Protein AF-A0A0G2UHA3-F1 (afdb_monomer)

Structure (mmCIF, N/CA/C/O backbone):
data_AF-A0A0G2UHA3-F1
#
_entry.id   AF-A0A0G2UHA3-F1
#
loop_
_atom_site.group_PDB
_atom_site.id
_atom_site.type_symbol
_atom_site.label_atom_id
_atom_site.label_alt_id
_atom_site.label_comp_id
_atom_site.label_asym_id
_atom_site.label_entity_id
_atom_site.label_seq_id
_atom_site.pdbx_PDB_ins_code
_atom_site.Cartn_x
_atom_site.Cartn_y
_atom_site.Cartn_z
_atom_site.occupancy
_atom_site.B_iso_or_equiv
_atom_site.auth_seq_id
_atom_site.auth_comp_id
_atom_site.auth_asym_id
_atom_site.auth_atom_id
_atom_site.pdbx_PDB_model_num
ATOM 1 N N . MET A 1 1 ? 6.481 21.725 13.332 1.00 66.75 1 MET A N 1
ATOM 2 C CA . MET A 1 1 ? 6.125 20.468 12.629 1.00 66.75 1 MET A CA 1
ATOM 3 C C . MET A 1 1 ? 6.007 20.632 11.110 1.00 66.75 1 MET A C 1
ATOM 5 O O . MET A 1 1 ? 6.317 19.683 10.404 1.00 66.75 1 MET A O 1
ATOM 9 N N . GLN A 1 2 ? 5.673 21.823 10.589 1.00 80.56 2 GLN A N 1
ATOM 10 C CA . GLN A 1 2 ? 5.604 22.091 9.140 1.00 80.56 2 GLN A CA 1
ATOM 11 C C . GLN A 1 2 ? 6.877 21.745 8.352 1.00 80.56 2 GLN A C 1
ATOM 13 O O . GLN A 1 2 ? 6.779 21.169 7.278 1.00 80.56 2 GLN A O 1
ATOM 18 N N . ASN A 1 3 ? 8.067 22.052 8.884 1.00 88.75 3 ASN A N 1
ATOM 19 C CA . ASN A 1 3 ? 9.315 21.865 8.134 1.00 88.75 3 ASN A CA 1
ATOM 20 C C . ASN A 1 3 ? 9.612 20.384 7.828 1.00 88.75 3 ASN A C 1
ATOM 22 O O . ASN A 1 3 ? 10.065 20.051 6.739 1.00 88.75 3 ASN A O 1
ATOM 26 N N . VAL A 1 4 ? 9.282 19.487 8.767 1.00 89.19 4 VAL A N 1
ATOM 27 C CA . VAL A 1 4 ? 9.414 18.032 8.580 1.00 89.19 4 VAL A CA 1
ATOM 28 C C . VAL A 1 4 ? 8.384 17.528 7.569 1.00 89.19 4 VAL A C 1
ATOM 30 O O . VAL A 1 4 ? 8.727 16.743 6.695 1.00 89.19 4 VAL A O 1
ATOM 33 N N . SER A 1 5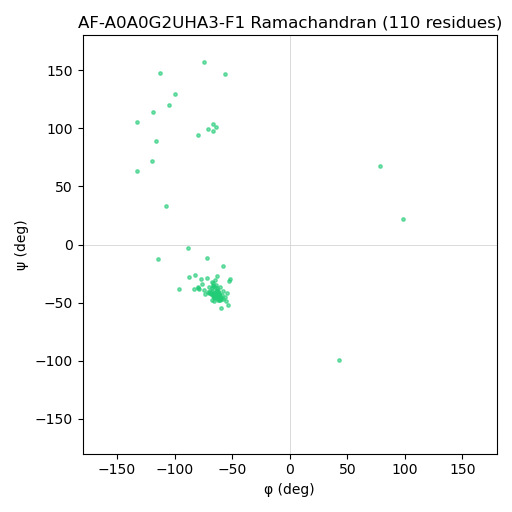 ? 7.143 18.024 7.631 1.00 89.88 5 SER A N 1
ATOM 34 C CA . SER A 1 5 ? 6.095 17.673 6.661 1.00 89.88 5 SER A CA 1
ATOM 35 C C . SER A 1 5 ? 6.469 18.093 5.235 1.00 89.88 5 SER A C 1
ATOM 37 O O . SER A 1 5 ? 6.418 17.281 4.313 1.00 89.88 5 SER A O 1
ATOM 39 N N . ASN A 1 6 ? 6.925 19.338 5.060 1.00 91.62 6 ASN A N 1
ATOM 40 C CA . ASN A 1 6 ? 7.320 19.870 3.757 1.00 91.62 6 ASN A CA 1
ATOM 41 C C . ASN A 1 6 ? 8.502 19.089 3.168 1.00 91.62 6 ASN A C 1
ATOM 43 O O . ASN A 1 6 ? 8.493 18.782 1.978 1.00 91.62 6 ASN A O 1
ATOM 47 N N . LEU A 1 7 ? 9.481 18.715 4.001 1.00 93.81 7 LEU A N 1
ATOM 48 C CA . LEU A 1 7 ? 10.608 17.888 3.573 1.00 93.81 7 LEU A CA 1
ATOM 49 C C . LEU A 1 7 ? 10.163 16.473 3.173 1.00 93.81 7 LEU A C 1
ATOM 51 O O . LEU A 1 7 ? 10.600 15.975 2.136 1.00 93.81 7 LEU A O 1
ATOM 55 N N . SER A 1 8 ? 9.272 15.838 3.941 1.00 92.31 8 SER A N 1
ATOM 56 C CA . SER A 1 8 ? 8.741 14.506 3.620 1.00 92.31 8 SER A CA 1
ATOM 57 C C . SER A 1 8 ? 7.951 14.498 2.312 1.00 92.31 8 SER A C 1
ATOM 59 O O . SER A 1 8 ? 8.150 13.612 1.483 1.00 92.31 8 SER A O 1
ATOM 61 N N . ILE A 1 9 ? 7.094 15.499 2.093 1.00 94.25 9 ILE A N 1
ATOM 62 C CA . ILE A 1 9 ? 6.315 15.633 0.854 1.00 94.25 9 ILE A CA 1
ATOM 63 C C . ILE A 1 9 ? 7.247 15.862 -0.340 1.00 94.25 9 ILE A C 1
ATOM 65 O O . ILE A 1 9 ? 7.113 15.178 -1.352 1.00 94.25 9 ILE A O 1
ATOM 69 N N . LEU A 1 10 ? 8.224 16.766 -0.213 1.00 94.75 10 LEU A N 1
ATOM 70 C CA . LEU A 1 10 ? 9.194 17.045 -1.274 1.00 94.75 10 LEU A CA 1
ATOM 71 C C . LEU A 1 10 ? 10.042 15.809 -1.611 1.00 94.75 10 LEU A C 1
ATOM 73 O O . LEU A 1 10 ? 10.249 15.503 -2.782 1.00 94.75 10 LEU A O 1
ATOM 77 N N . THR A 1 11 ? 10.470 15.055 -0.598 1.00 93.06 11 THR A N 1
ATOM 78 C CA . THR A 1 11 ? 11.250 13.822 -0.788 1.00 93.06 11 THR A CA 1
ATOM 79 C C . THR A 1 11 ? 10.427 12.738 -1.486 1.00 93.06 11 THR A C 1
ATOM 81 O O . THR A 1 11 ? 10.905 12.125 -2.439 1.00 93.06 11 THR A O 1
ATOM 84 N N . MET A 1 12 ? 9.176 12.525 -1.060 1.00 94.12 12 MET A N 1
ATOM 85 C CA . MET A 1 12 ? 8.270 11.576 -1.717 1.00 94.12 12 MET A CA 1
ATOM 86 C C . MET A 1 12 ? 7.991 11.975 -3.169 1.00 94.12 12 MET A C 1
ATOM 88 O O . MET A 1 12 ? 8.028 11.118 -4.049 1.00 94.12 12 MET A O 1
ATOM 92 N N . LEU A 1 13 ? 7.780 13.268 -3.437 1.00 93.19 13 LEU A N 1
ATOM 93 C CA . LEU A 1 13 ? 7.561 13.781 -4.789 1.00 93.19 13 LEU A CA 1
ATOM 94 C C . LEU A 1 13 ? 8.759 13.497 -5.703 1.00 93.19 13 LEU A C 1
ATOM 96 O O . LEU A 1 13 ? 8.575 12.982 -6.802 1.00 93.19 13 LEU A O 1
ATOM 100 N N . ILE A 1 14 ? 9.980 13.791 -5.245 1.00 93.50 14 ILE A N 1
ATOM 101 C CA . ILE A 1 14 ? 11.203 13.543 -6.021 1.00 93.50 14 ILE A CA 1
ATOM 102 C C . ILE A 1 14 ? 11.377 12.045 -6.295 1.00 93.50 14 ILE A C 1
ATOM 104 O O . ILE A 1 14 ? 11.667 11.662 -7.427 1.00 93.50 14 ILE A O 1
ATOM 108 N N . MET A 1 15 ? 11.168 11.196 -5.285 1.00 92.75 15 MET A N 1
ATOM 109 C CA . MET A 1 15 ? 11.306 9.743 -5.416 1.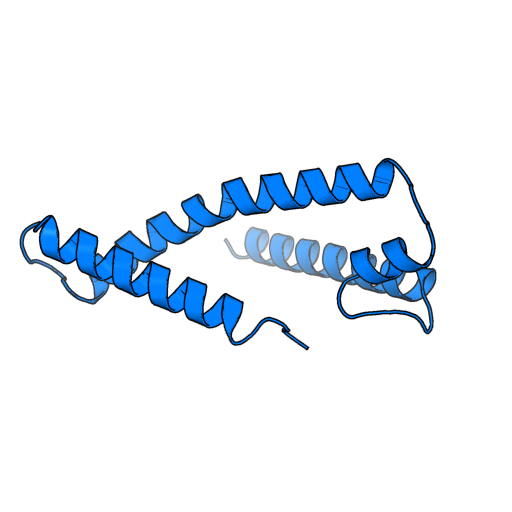00 92.75 15 MET A CA 1
ATOM 110 C C . MET A 1 15 ? 10.323 9.163 -6.443 1.00 92.75 15 MET A C 1
ATOM 112 O O . MET A 1 15 ? 10.736 8.409 -7.329 1.00 92.75 15 MET A O 1
ATOM 116 N N . TYR A 1 16 ? 9.049 9.564 -6.389 1.00 90.38 16 TYR A N 1
ATOM 117 C CA . TYR A 1 16 ? 8.053 9.120 -7.364 1.00 90.38 16 TYR A CA 1
ATOM 118 C C . TYR A 1 16 ? 8.299 9.700 -8.763 1.00 90.38 16 TYR A C 1
ATOM 120 O O . TYR A 1 16 ? 8.189 8.965 -9.743 1.00 90.38 16 TYR A O 1
ATOM 128 N N . MET A 1 17 ? 8.691 10.976 -8.875 1.00 90.00 17 MET A N 1
ATOM 129 C CA . MET A 1 17 ? 8.982 11.622 -10.161 1.00 90.00 17 MET A CA 1
ATOM 130 C C . MET A 1 17 ? 10.152 10.947 -10.880 1.00 90.00 17 MET A C 1
ATOM 132 O O . MET A 1 17 ? 10.040 10.629 -12.061 1.00 90.00 17 MET A O 1
ATOM 136 N N . LEU A 1 18 ? 11.258 10.695 -10.173 1.00 89.00 18 LEU A N 1
ATOM 137 C CA . LEU A 1 18 ? 12.414 10.007 -10.747 1.00 89.00 18 LEU A CA 1
ATOM 138 C C . LEU A 1 18 ? 12.059 8.573 -11.148 1.00 89.00 18 LEU A C 1
ATOM 140 O O . LEU A 1 18 ? 12.410 8.153 -12.247 1.00 89.00 18 LEU A O 1
ATOM 144 N N . SER A 1 19 ? 11.319 7.844 -10.306 1.00 84.44 19 SER A N 1
ATOM 145 C CA . SER A 1 19 ? 10.890 6.472 -10.613 1.00 84.44 19 SER A CA 1
ATOM 146 C C . SER A 1 19 ? 10.007 6.410 -11.863 1.00 84.44 19 SER A C 1
ATOM 148 O O . SER A 1 19 ? 10.219 5.554 -12.718 1.00 84.44 19 SER A O 1
ATOM 150 N N . ALA A 1 20 ? 9.060 7.340 -12.010 1.00 81.50 20 ALA A N 1
ATOM 151 C CA . ALA A 1 20 ? 8.202 7.429 -13.189 1.00 81.50 20 ALA A CA 1
ATOM 152 C C . ALA A 1 20 ? 8.982 7.848 -14.446 1.00 81.50 20 ALA A C 1
ATOM 154 O O . ALA A 1 20 ? 8.785 7.267 -15.510 1.00 81.50 20 ALA A O 1
ATOM 155 N N . LEU A 1 21 ? 9.899 8.814 -14.323 1.00 84.31 21 LEU A N 1
ATOM 156 C CA . LEU A 1 21 ? 10.713 9.302 -15.436 1.00 84.31 21 LEU A CA 1
ATOM 157 C C . LEU A 1 21 ? 11.666 8.220 -15.956 1.00 84.31 21 LEU A C 1
ATOM 159 O O . LEU A 1 21 ? 11.693 7.961 -17.156 1.00 84.31 21 LEU A O 1
ATOM 163 N N . PHE A 1 22 ? 12.397 7.540 -15.068 1.00 78.50 22 PHE A N 1
ATOM 164 C CA . PHE A 1 22 ? 13.245 6.412 -15.457 1.00 78.50 22 PHE A CA 1
ATOM 165 C C . PHE A 1 22 ? 12.425 5.211 -15.935 1.00 78.50 22 PHE A C 1
ATOM 167 O O . PHE A 1 22 ? 12.826 4.565 -16.901 1.00 78.50 22 PHE A O 1
ATOM 174 N N . GLY A 1 23 ? 11.267 4.932 -15.327 1.00 74.38 23 GLY A N 1
ATOM 175 C CA . GLY A 1 23 ? 10.357 3.885 -15.795 1.00 74.38 23 GLY A CA 1
ATOM 176 C C . GLY A 1 23 ? 9.881 4.139 -17.227 1.00 74.38 23 GLY A C 1
ATOM 177 O O . GLY A 1 23 ? 9.977 3.254 -18.072 1.00 74.38 23 GLY A O 1
ATOM 178 N N . TYR A 1 24 ? 9.463 5.368 -17.535 1.00 74.44 24 TYR A N 1
ATOM 179 C CA . TYR A 1 24 ? 9.030 5.751 -18.878 1.00 74.44 24 TYR A CA 1
ATOM 180 C C . TYR A 1 24 ? 10.183 5.749 -19.890 1.00 74.44 24 TYR A C 1
ATOM 182 O O . TYR A 1 24 ? 10.062 5.144 -20.949 1.00 74.44 24 TYR A O 1
ATOM 190 N N . LEU A 1 25 ? 11.332 6.351 -19.562 1.00 75.56 25 LEU A N 1
ATOM 191 C CA . LEU A 1 25 ? 12.492 6.388 -20.464 1.00 75.56 25 LEU A CA 1
ATOM 192 C C . LEU A 1 25 ? 13.072 4.995 -20.765 1.00 75.56 25 LEU A C 1
ATOM 194 O O . LEU A 1 25 ? 13.661 4.802 -21.824 1.00 75.56 25 LEU A O 1
ATOM 198 N N . THR A 1 26 ? 12.909 4.028 -19.856 1.00 67.69 26 THR A N 1
ATOM 199 C CA . THR A 1 26 ? 13.388 2.649 -20.058 1.00 67.69 26 THR A CA 1
ATOM 200 C C . THR A 1 26 ? 12.486 1.856 -21.007 1.00 67.69 26 THR A C 1
ATOM 202 O O . THR A 1 26 ? 12.980 1.021 -21.761 1.00 67.69 26 THR A O 1
ATOM 205 N N . PHE A 1 27 ? 11.173 2.111 -20.994 1.00 61.69 27 PHE A N 1
ATOM 206 C CA . PHE A 1 27 ? 10.187 1.285 -21.702 1.00 61.69 27 PHE A CA 1
ATOM 207 C C . PHE A 1 27 ? 9.460 1.973 -22.856 1.00 61.69 27 PHE A C 1
ATOM 209 O O . PHE A 1 27 ? 8.830 1.270 -23.647 1.00 61.69 27 PHE A O 1
ATOM 216 N N . TYR A 1 28 ? 9.575 3.300 -22.979 1.00 65.44 28 TYR A N 1
ATOM 217 C CA . TYR A 1 28 ? 8.913 4.144 -23.979 1.00 65.44 28 TYR A CA 1
ATOM 218 C C . TYR A 1 28 ? 7.433 3.759 -24.185 1.00 65.44 28 TYR A C 1
ATOM 220 O O . TYR A 1 28 ? 6.593 4.120 -23.366 1.00 65.44 28 TYR A O 1
ATOM 228 N N . ASP A 1 29 ? 7.121 3.000 -25.242 1.00 56.38 29 ASP A N 1
ATOM 229 C CA . ASP A 1 29 ? 5.764 2.595 -25.649 1.00 56.38 29 ASP A CA 1
ATOM 230 C C . ASP A 1 29 ? 5.255 1.280 -25.012 1.00 56.38 29 ASP A C 1
ATOM 232 O O . ASP A 1 29 ? 4.116 0.882 -25.243 1.00 56.38 29 ASP A O 1
ATOM 236 N N . ASN A 1 30 ? 6.061 0.576 -24.206 1.00 55.12 30 ASN A N 1
ATOM 237 C CA . ASN A 1 30 ? 5.681 -0.694 -23.556 1.00 55.12 30 ASN A CA 1
ATOM 238 C C . ASN A 1 30 ? 5.444 -0.556 -22.039 1.00 55.12 30 ASN A C 1
ATOM 240 O O . ASN A 1 30 ? 5.744 -1.470 -21.271 1.00 55.12 30 ASN A O 1
ATOM 244 N N . VAL A 1 31 ? 4.932 0.578 -21.564 1.00 54.44 31 VAL A N 1
ATOM 245 C CA . VAL A 1 31 ? 4.635 0.758 -20.132 1.00 54.44 31 VAL A CA 1
ATOM 246 C C . VAL A 1 31 ? 3.304 0.068 -19.797 1.00 54.44 31 VAL A C 1
ATOM 248 O O . VAL A 1 31 ? 2.231 0.636 -19.984 1.00 54.44 31 VAL A O 1
ATOM 251 N N . GLU A 1 32 ? 3.356 -1.185 -19.332 1.00 53.38 32 GLU A N 1
ATOM 252 C CA . GLU A 1 32 ? 2.209 -1.854 -18.703 1.00 53.38 32 GLU A CA 1
ATOM 253 C C . GLU A 1 32 ? 2.015 -1.285 -17.278 1.00 53.38 32 GLU A C 1
ATOM 255 O O . GLU A 1 32 ? 2.948 -0.750 -16.676 1.00 53.38 32 GLU A O 1
ATOM 260 N N . ALA A 1 33 ? 0.798 -1.386 -16.725 1.00 54.16 33 ALA A N 1
ATOM 261 C CA . ALA A 1 33 ? 0.431 -0.805 -15.421 1.00 54.16 33 ALA A CA 1
ATOM 262 C C . ALA A 1 33 ? 1.295 -1.306 -14.241 1.00 54.16 33 ALA A C 1
ATOM 264 O O . ALA A 1 33 ? 1.374 -0.658 -13.199 1.00 54.16 33 ALA A O 1
ATOM 265 N N . GLU A 1 34 ? 1.989 -2.431 -14.422 1.00 53.38 34 GLU A N 1
ATOM 266 C CA . GLU A 1 34 ? 2.994 -2.944 -13.501 1.00 53.38 34 GLU A CA 1
ATOM 267 C C . GLU A 1 34 ? 4.356 -3.026 -14.205 1.00 53.38 34 GLU A C 1
ATOM 269 O O . GLU A 1 34 ? 4.565 -3.865 -15.084 1.00 53.38 34 GLU A O 1
ATOM 274 N N . LEU A 1 35 ? 5.327 -2.213 -13.766 1.00 54.34 35 LEU A N 1
ATOM 275 C CA . LEU A 1 35 ? 6.697 -2.209 -14.312 1.00 54.34 35 LEU A CA 1
ATOM 276 C C . LEU A 1 35 ? 7.332 -3.614 -14.322 1.00 54.34 35 LEU A C 1
ATOM 278 O O . LEU A 1 35 ? 8.110 -3.953 -15.213 1.00 54.34 35 LEU A O 1
ATOM 282 N N . LEU A 1 36 ? 6.974 -4.465 -13.356 1.00 53.66 36 LEU A N 1
ATOM 283 C CA . LEU A 1 36 ? 7.490 -5.829 -13.230 1.00 53.66 36 LEU A CA 1
ATOM 284 C C . LEU A 1 36 ? 6.950 -6.783 -14.311 1.00 53.66 36 LEU A C 1
ATOM 286 O O . LEU A 1 36 ? 7.640 -7.734 -14.693 1.00 53.66 36 LEU A O 1
ATOM 290 N N . HIS A 1 37 ? 5.742 -6.531 -14.819 1.00 48.81 37 HIS A N 1
ATOM 291 C CA . HIS A 1 37 ? 5.134 -7.298 -15.905 1.00 48.81 37 HIS A CA 1
ATOM 292 C C . HIS A 1 37 ? 5.779 -6.947 -17.255 1.00 48.81 37 HIS A C 1
ATOM 294 O O . HIS A 1 37 ? 6.152 -7.865 -17.995 1.00 48.81 37 HIS A O 1
ATOM 300 N N . THR A 1 38 ? 6.089 -5.664 -17.492 1.00 53.47 38 THR A N 1
ATOM 301 C CA . THR A 1 38 ? 6.892 -5.242 -18.651 1.00 53.47 38 THR A CA 1
ATOM 302 C C . THR A 1 38 ? 8.293 -5.868 -18.635 1.00 53.47 38 THR A C 1
ATOM 304 O O . THR A 1 38 ? 8.719 -6.440 -19.641 1.00 53.47 38 THR A O 1
ATOM 307 N N . PHE A 1 39 ? 9.003 -5.854 -17.496 1.00 51.34 39 PHE A N 1
ATOM 308 C CA . PHE A 1 39 ? 10.327 -6.494 -17.392 1.00 51.34 39 PHE A CA 1
ATOM 309 C C . PHE A 1 39 ? 10.273 -8.018 -17.614 1.00 51.34 39 PHE A C 1
ATOM 311 O O . PHE A 1 39 ? 11.161 -8.573 -18.260 1.00 51.34 39 PHE A O 1
ATOM 318 N N . THR A 1 40 ? 9.220 -8.700 -17.142 1.00 51.88 40 THR A N 1
ATOM 319 C CA . THR A 1 40 ? 9.052 -10.162 -17.306 1.00 51.88 40 THR A CA 1
ATOM 320 C C . THR A 1 40 ? 8.887 -10.569 -18.778 1.00 51.88 40 THR A C 1
ATOM 322 O O . THR A 1 40 ? 9.291 -11.666 -19.170 1.00 51.88 40 THR A O 1
ATOM 325 N N . LYS A 1 41 ? 8.299 -9.699 -19.609 1.00 52.47 41 LYS A N 1
ATOM 326 C CA . LYS A 1 41 ? 8.055 -9.957 -21.037 1.00 52.47 41 LYS A CA 1
ATOM 327 C C . LYS A 1 41 ? 9.322 -9.808 -21.888 1.00 52.47 41 LYS A C 1
ATOM 329 O O . LYS A 1 41 ? 9.450 -10.492 -22.901 1.00 52.47 41 LYS A O 1
ATOM 334 N N . VAL A 1 42 ? 10.245 -8.941 -21.465 1.00 53.25 42 VAL A N 1
ATOM 335 C CA . VAL A 1 42 ? 11.473 -8.598 -22.204 1.00 53.25 42 VAL A CA 1
ATOM 336 C C . VAL A 1 42 ? 12.682 -9.421 -21.735 1.00 53.25 42 VAL A C 1
ATOM 338 O O . VAL A 1 42 ? 13.459 -9.874 -22.572 1.00 53.25 42 VAL A O 1
ATOM 341 N N . TYR A 1 43 ? 12.815 -9.701 -20.433 1.00 52.50 43 TYR A N 1
ATOM 342 C CA . TYR A 1 43 ? 13.930 -10.467 -19.865 1.00 52.50 43 TYR A CA 1
ATOM 343 C C . TYR A 1 43 ? 13.433 -11.781 -19.247 1.00 52.50 43 TYR A C 1
ATOM 345 O O . TYR A 1 43 ? 13.089 -11.875 -18.066 1.00 52.50 43 TYR A O 1
ATOM 353 N N . LYS A 1 44 ? 13.382 -12.836 -20.071 1.00 49.84 44 LYS A N 1
ATOM 354 C CA . LYS A 1 44 ? 13.167 -14.207 -19.591 1.00 49.84 44 LYS A CA 1
ATOM 355 C C . LYS A 1 44 ? 14.382 -14.630 -18.754 1.00 49.84 44 LYS A C 1
ATOM 357 O O . LYS A 1 44 ? 15.395 -15.016 -19.320 1.00 49.84 44 LYS A O 1
ATOM 362 N N . PHE A 1 45 ? 14.213 -14.621 -17.430 1.00 50.66 45 PHE A N 1
ATOM 363 C CA . PHE A 1 45 ? 15.136 -15.137 -16.404 1.00 50.66 45 PHE A CA 1
ATOM 364 C C . PHE A 1 45 ? 16.349 -14.269 -16.039 1.00 50.66 45 PHE A C 1
ATOM 366 O O . PHE A 1 45 ? 17.487 -14.706 -16.172 1.00 50.66 45 PHE A O 1
ATOM 373 N N . ASP A 1 46 ? 16.100 -13.112 -15.419 1.00 60.88 46 ASP A N 1
ATOM 374 C CA . ASP A 1 46 ? 17.113 -12.455 -14.585 1.00 60.88 46 ASP A CA 1
ATOM 375 C C . ASP A 1 46 ? 16.878 -12.722 -13.093 1.00 60.88 46 ASP A C 1
ATOM 377 O O . ASP A 1 46 ? 15.790 -12.493 -12.552 1.00 60.88 46 ASP A O 1
ATOM 381 N N . THR A 1 47 ? 17.931 -13.162 -12.400 1.00 67.75 47 THR A N 1
ATOM 382 C CA . THR A 1 47 ? 17.991 -13.310 -10.931 1.00 67.75 47 THR A CA 1
ATOM 383 C C . THR A 1 47 ? 17.571 -12.030 -10.203 1.00 67.75 47 THR A C 1
ATOM 385 O O . THR A 1 47 ? 16.972 -12.094 -9.129 1.00 67.75 47 THR A O 1
ATOM 388 N N . MET A 1 48 ? 17.804 -10.871 -10.823 1.00 65.50 48 MET A N 1
ATOM 389 C CA . MET A 1 48 ? 17.394 -9.558 -10.330 1.00 65.50 48 MET A CA 1
ATOM 390 C C . MET A 1 48 ? 15.865 -9.414 -10.230 1.00 65.50 48 MET A C 1
ATOM 392 O O . MET A 1 48 ? 15.364 -8.916 -9.223 1.00 65.50 48 MET A O 1
ATOM 396 N N . LEU A 1 49 ? 15.102 -9.923 -11.206 1.00 71.81 49 LEU A N 1
ATOM 397 C CA . LEU A 1 49 ? 13.633 -9.865 -11.190 1.00 71.81 49 LEU A CA 1
ATOM 398 C C . LEU A 1 49 ? 13.037 -10.782 -10.115 1.00 71.81 49 LEU A C 1
ATOM 400 O O . LEU A 1 49 ? 12.059 -10.427 -9.453 1.00 71.81 49 LEU A O 1
ATOM 404 N N . LEU A 1 50 ? 13.654 -11.946 -9.903 1.00 72.44 50 LEU A N 1
ATOM 405 C CA . LEU A 1 50 ? 13.259 -12.875 -8.844 1.00 72.44 50 LEU A CA 1
ATOM 406 C C . LEU A 1 50 ? 13.504 -12.264 -7.456 1.00 72.44 50 LEU A C 1
ATOM 408 O O . LEU A 1 50 ? 12.635 -12.352 -6.589 1.00 72.44 50 LEU A O 1
ATOM 412 N N . LEU A 1 51 ? 14.637 -11.583 -7.269 1.00 80.44 51 LEU A N 1
ATOM 413 C CA . LEU A 1 51 ? 14.970 -10.905 -6.016 1.00 80.44 51 LEU A CA 1
ATOM 414 C C . LEU A 1 51 ? 13.984 -9.773 -5.699 1.00 80.44 51 LEU A C 1
ATOM 416 O O . LEU A 1 51 ? 13.526 -9.672 -4.563 1.00 80.44 51 LEU A O 1
ATOM 420 N N . VAL A 1 52 ? 13.584 -8.980 -6.700 1.00 79.62 52 VAL A N 1
ATOM 421 C CA . VAL A 1 52 ? 12.554 -7.941 -6.525 1.00 79.62 52 VAL A CA 1
ATOM 422 C C . VAL A 1 52 ? 11.210 -8.555 -6.139 1.00 79.62 52 VAL A C 1
ATOM 424 O O . VAL A 1 52 ? 10.585 -8.083 -5.194 1.00 79.62 52 VAL A O 1
ATOM 427 N N . ARG A 1 53 ? 10.773 -9.639 -6.795 1.00 79.50 53 ARG A N 1
ATOM 428 C CA . ARG A 1 53 ? 9.532 -10.335 -6.405 1.00 79.50 53 ARG A CA 1
ATOM 429 C C . ARG A 1 53 ? 9.590 -10.832 -4.970 1.00 79.50 53 ARG A C 1
ATOM 431 O O . ARG A 1 53 ? 8.627 -10.656 -4.232 1.00 79.50 53 ARG A O 1
ATOM 438 N N . LEU A 1 54 ? 10.713 -11.419 -4.567 1.00 79.75 54 L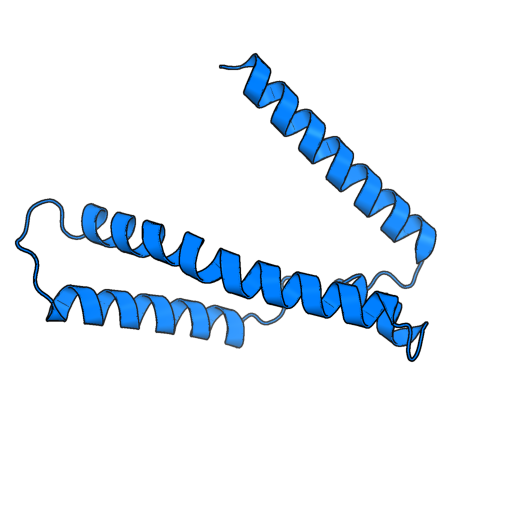EU A N 1
ATOM 439 C CA . LEU A 1 54 ? 10.898 -11.888 -3.201 1.00 79.75 54 LEU A CA 1
ATOM 440 C C . LEU A 1 54 ? 10.845 -10.720 -2.207 1.00 79.75 54 LEU A C 1
ATOM 442 O O . LEU A 1 54 ? 10.163 -10.829 -1.194 1.00 79.75 54 LEU A O 1
ATOM 446 N N . ALA A 1 55 ? 11.475 -9.587 -2.525 1.00 81.81 55 ALA A N 1
ATOM 447 C CA . ALA A 1 55 ? 11.415 -8.374 -1.711 1.00 81.81 55 ALA A CA 1
ATOM 448 C C . ALA A 1 55 ? 9.994 -7.785 -1.615 1.00 81.81 55 ALA A C 1
ATOM 450 O O . ALA A 1 55 ? 9.572 -7.361 -0.543 1.00 81.81 55 ALA A O 1
ATOM 451 N N . VAL A 1 56 ? 9.227 -7.787 -2.709 1.00 82.81 56 VAL A N 1
ATOM 452 C CA . VAL A 1 56 ? 7.826 -7.340 -2.702 1.00 82.81 56 VAL A CA 1
ATOM 453 C C . VAL A 1 56 ? 6.970 -8.285 -1.860 1.00 82.81 56 VAL A C 1
ATOM 455 O O . VAL A 1 56 ? 6.200 -7.824 -1.023 1.00 82.81 56 VAL A O 1
ATOM 458 N N . LEU A 1 57 ? 7.135 -9.602 -2.011 1.00 81.06 57 LEU A N 1
ATOM 459 C CA . LEU A 1 57 ? 6.400 -10.592 -1.220 1.00 81.06 57 LEU A CA 1
ATOM 460 C C . LEU A 1 57 ? 6.698 -10.465 0.278 1.00 81.06 57 LEU A C 1
ATOM 462 O O . LEU A 1 57 ? 5.769 -10.508 1.088 1.00 81.06 57 LEU A O 1
ATOM 466 N N . THR A 1 58 ? 7.962 -10.270 0.668 1.00 82.88 58 THR A N 1
ATOM 467 C CA . THR A 1 58 ? 8.325 -10.065 2.079 1.00 82.88 58 THR A CA 1
ATOM 468 C C . THR A 1 58 ? 7.780 -8.741 2.608 1.00 82.88 58 THR A C 1
ATOM 470 O O . THR A 1 58 ? 7.193 -8.723 3.691 1.00 82.88 58 THR A O 1
ATOM 473 N N . ALA A 1 59 ? 7.884 -7.654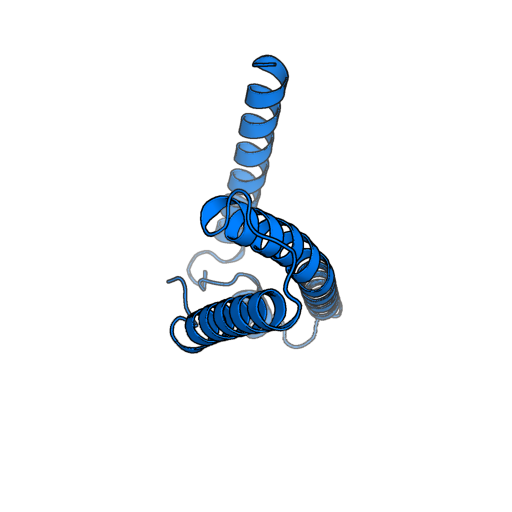 1.836 1.00 83.38 59 ALA A N 1
ATOM 474 C CA . ALA A 1 59 ? 7.332 -6.352 2.204 1.00 83.38 59 ALA A CA 1
ATOM 475 C C . ALA A 1 59 ? 5.809 -6.406 2.397 1.00 83.38 59 ALA A C 1
ATOM 477 O O . ALA A 1 59 ? 5.301 -5.929 3.411 1.00 83.38 59 ALA A O 1
ATOM 478 N N . VAL A 1 60 ? 5.072 -7.031 1.477 1.00 84.50 60 VAL A N 1
ATOM 479 C CA . VAL A 1 60 ? 3.613 -7.197 1.584 1.00 84.50 60 VAL A CA 1
ATOM 480 C C . VAL A 1 60 ? 3.254 -8.074 2.788 1.00 84.50 60 VAL A C 1
ATOM 482 O O . VAL A 1 60 ? 2.401 -7.693 3.587 1.00 84.50 60 VAL A O 1
ATOM 485 N N . THR A 1 61 ? 3.954 -9.193 2.996 1.00 77.94 61 THR A N 1
ATOM 486 C CA . THR A 1 61 ? 3.705 -10.094 4.141 1.00 77.94 61 THR A CA 1
ATOM 487 C C . THR A 1 61 ? 3.909 -9.393 5.486 1.00 77.94 61 THR A C 1
ATOM 489 O O . THR A 1 61 ? 3.167 -9.649 6.430 1.00 77.94 61 THR A O 1
ATOM 492 N N . LEU A 1 62 ? 4.891 -8.492 5.582 1.00 81.88 62 LEU A N 1
ATOM 493 C CA . LEU A 1 62 ? 5.169 -7.727 6.800 1.00 81.88 62 LEU A CA 1
ATOM 494 C C . LEU A 1 62 ? 4.202 -6.549 6.987 1.00 81.88 62 LEU A C 1
ATOM 496 O O . LEU A 1 62 ? 3.780 -6.278 8.108 1.00 81.88 62 LEU A O 1
ATOM 500 N N . THR A 1 63 ? 3.825 -5.849 5.915 1.00 84.88 63 THR A N 1
ATOM 501 C CA . THR A 1 63 ? 2.999 -4.631 6.008 1.00 84.88 63 THR A CA 1
ATOM 502 C C . THR A 1 63 ? 1.513 -4.915 6.197 1.00 84.88 63 THR A C 1
ATOM 504 O O . THR A 1 63 ? 0.863 -4.213 6.970 1.00 84.88 63 THR A O 1
ATOM 507 N N . VAL A 1 64 ? 0.971 -5.965 5.575 1.00 80.06 64 VAL A N 1
ATOM 508 C CA . VAL A 1 64 ? -0.446 -6.344 5.705 1.00 80.06 64 VAL A CA 1
ATOM 509 C C . VAL A 1 64 ? -0.891 -6.509 7.171 1.00 80.06 64 VAL A C 1
ATOM 511 O O . VAL A 1 64 ? -1.856 -5.848 7.562 1.00 80.06 64 VAL A O 1
ATOM 514 N N . PRO A 1 65 ? -0.217 -7.298 8.035 1.00 75.44 65 PRO A N 1
ATOM 515 C CA . PRO A 1 65 ? -0.627 -7.433 9.433 1.00 75.44 65 PRO A CA 1
ATOM 516 C C . PRO A 1 65 ? -0.449 -6.134 10.230 1.00 75.44 65 PRO A C 1
ATOM 518 O O . PRO A 1 65 ? -1.293 -5.817 11.071 1.00 75.44 65 PRO A O 1
ATOM 521 N N . ILE A 1 66 ? 0.602 -5.357 9.940 1.00 82.25 66 ILE A N 1
ATOM 522 C CA . ILE A 1 66 ? 0.870 -4.071 10.602 1.00 82.25 66 ILE A CA 1
ATOM 523 C C . ILE A 1 66 ? -0.233 -3.057 10.304 1.00 82.25 66 ILE A C 1
ATOM 525 O O . ILE A 1 66 ? -0.571 -2.273 11.181 1.00 82.25 66 ILE A O 1
ATOM 529 N N . VAL A 1 67 ? -0.812 -3.073 9.102 1.00 81.12 67 VAL A N 1
ATOM 530 C CA . VAL A 1 67 ? -1.905 -2.171 8.709 1.00 81.12 67 VAL A CA 1
ATOM 531 C C . VAL A 1 67 ? -3.263 -2.695 9.188 1.00 81.12 67 VAL A C 1
ATOM 533 O O . VAL A 1 67 ? -4.096 -1.920 9.658 1.00 81.12 67 VAL A O 1
ATOM 536 N N . LEU A 1 68 ? -3.491 -4.011 9.150 1.00 75.94 68 LEU A N 1
ATOM 537 C CA . LEU A 1 68 ? -4.743 -4.618 9.617 1.00 75.94 68 LEU A CA 1
ATOM 538 C C . LEU A 1 68 ? -4.944 -4.481 11.135 1.00 75.94 68 LEU A C 1
ATOM 540 O O . LEU A 1 68 ? -6.078 -4.327 11.593 1.00 75.94 68 LEU A O 1
ATOM 544 N N . PHE A 1 69 ? -3.867 -4.504 11.923 1.00 76.31 69 PHE A N 1
ATOM 545 C CA . PHE A 1 69 ? -3.929 -4.366 13.381 1.00 76.31 69 PHE A CA 1
ATOM 546 C C . PHE A 1 69 ? -4.551 -3.034 13.867 1.00 76.31 69 PHE A C 1
ATOM 548 O O . PHE A 1 69 ? -5.531 -3.080 14.619 1.00 76.31 69 PHE A O 1
ATOM 555 N N . PRO A 1 70 ? -4.069 -1.846 13.447 1.00 76.19 70 PRO A N 1
ATOM 556 C CA . PRO A 1 70 ? -4.678 -0.574 13.808 1.00 76.19 70 PRO A CA 1
ATOM 557 C C . PRO A 1 70 ? -6.057 -0.402 13.173 1.00 76.19 70 PRO A C 1
ATOM 559 O O . PRO A 1 70 ? -6.921 0.176 13.819 1.00 76.19 70 PRO A O 1
ATOM 562 N N . ILE A 1 71 ? -6.322 -0.946 11.977 1.00 73.75 71 ILE A N 1
ATOM 563 C CA . ILE A 1 71 ? -7.670 -0.923 11.378 1.00 73.75 71 ILE A CA 1
ATOM 564 C C . ILE A 1 71 ? -8.672 -1.644 12.284 1.00 73.75 71 ILE A C 1
ATOM 566 O O . ILE A 1 71 ? -9.729 -1.090 12.587 1.00 73.75 71 ILE A O 1
ATOM 570 N N . ARG A 1 72 ? -8.319 -2.836 12.788 1.00 68.62 72 ARG A N 1
ATOM 571 C CA . ARG A 1 72 ? -9.136 -3.557 13.775 1.00 68.62 72 ARG A CA 1
ATOM 572 C C . ARG A 1 72 ? -9.400 -2.682 14.998 1.00 68.62 72 ARG A C 1
ATOM 574 O O . ARG A 1 72 ? -10.541 -2.561 15.426 1.00 68.62 72 ARG A O 1
ATOM 581 N N . SER A 1 73 ? -8.348 -2.074 15.545 1.00 67.12 73 SER A N 1
ATOM 582 C CA . SER A 1 73 ? -8.452 -1.239 16.744 1.00 67.12 73 SER A CA 1
ATOM 583 C C . SER A 1 73 ? -9.319 0.003 16.517 1.00 67.12 73 SER A C 1
ATOM 585 O O . SER A 1 73 ? -10.172 0.307 17.343 1.00 67.12 73 SER A O 1
ATOM 587 N N . SER 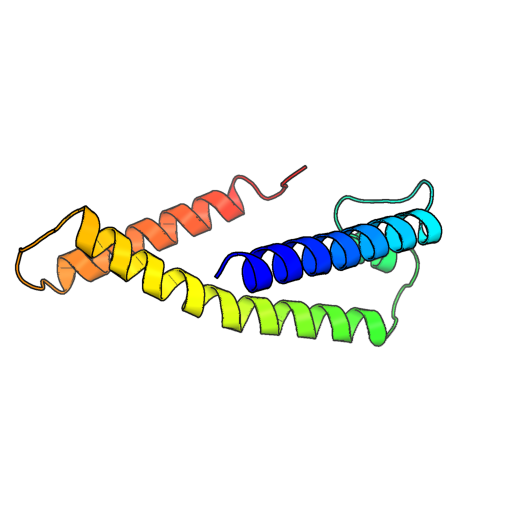A 1 74 ? -9.143 0.703 15.399 1.00 72.06 74 SER A N 1
ATOM 588 C C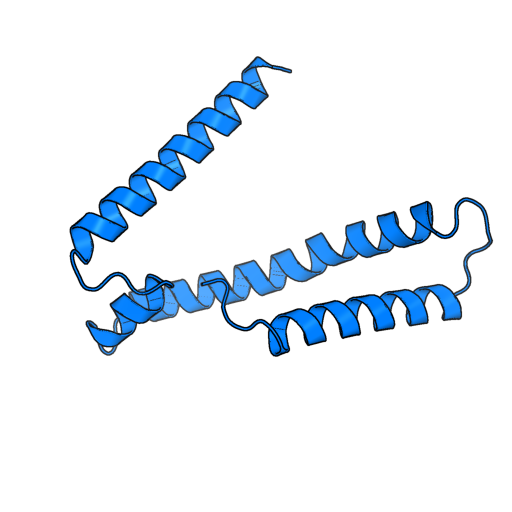A . SER A 1 74 ? -9.901 1.907 15.053 1.00 72.06 74 SER A CA 1
ATOM 589 C C . SER A 1 74 ? -11.375 1.598 14.822 1.00 72.06 74 SER A C 1
ATOM 591 O O . SER A 1 74 ? -12.227 2.317 15.332 1.00 72.06 74 SER A O 1
ATOM 593 N N . ILE A 1 75 ? -11.696 0.505 14.120 1.00 67.88 75 ILE A N 1
ATOM 594 C CA . ILE A 1 75 ? -13.087 0.112 13.853 1.00 67.88 75 ILE A CA 1
ATOM 595 C C . ILE A 1 75 ? -13.797 -0.306 15.143 1.00 67.88 75 ILE A C 1
ATOM 597 O O . ILE A 1 75 ? -14.931 0.121 15.364 1.00 67.88 75 ILE A O 1
ATOM 601 N N . THR A 1 76 ? -13.144 -1.072 16.027 1.00 65.06 76 THR A N 1
ATOM 602 C CA . THR A 1 76 ? -13.720 -1.399 17.341 1.00 65.06 76 THR A CA 1
ATOM 603 C C . THR A 1 76 ? -14.024 -0.128 18.134 1.00 65.06 76 THR A C 1
ATOM 605 O O . THR A 1 76 ? -15.123 0.004 18.667 1.00 65.06 76 THR A O 1
ATOM 608 N N . THR A 1 77 ? -13.087 0.820 18.188 1.00 63.97 77 THR A N 1
ATOM 609 C CA . THR A 1 77 ? -13.261 2.065 18.951 1.00 63.97 77 THR A CA 1
ATOM 610 C C . THR A 1 77 ? -14.360 2.959 18.366 1.00 63.97 77 THR A C 1
ATOM 612 O O . THR A 1 77 ? -15.094 3.592 19.119 1.00 63.97 77 THR A O 1
ATOM 615 N N . LEU A 1 78 ? -14.513 2.990 17.038 1.00 66.44 78 LEU A N 1
ATOM 616 C CA . LEU A 1 78 ? -15.473 3.856 16.344 1.00 66.44 78 LEU A CA 1
ATOM 617 C C . LEU A 1 78 ? -16.910 3.297 16.386 1.00 66.44 78 LEU A C 1
ATOM 619 O O . LEU A 1 78 ? -17.853 4.064 16.557 1.00 66.44 78 LEU A O 1
ATOM 623 N N . LEU A 1 79 ? -17.092 1.972 16.292 1.00 61.19 79 LEU A N 1
ATOM 624 C CA . LEU A 1 79 ? -18.412 1.316 16.373 1.00 61.19 79 LEU A CA 1
ATOM 625 C C . LEU A 1 79 ? -18.856 0.978 17.805 1.00 61.19 79 LEU A C 1
ATOM 627 O O . LEU A 1 79 ? -20.054 0.924 18.075 1.00 61.19 79 LEU A O 1
ATOM 631 N N . PHE A 1 80 ? -17.920 0.741 18.727 1.00 58.91 80 PHE A N 1
ATOM 632 C CA . PHE A 1 80 ? -18.201 0.365 20.115 1.00 58.91 80 PHE A CA 1
ATOM 633 C C . PHE A 1 80 ? -17.358 1.195 21.090 1.00 58.91 80 PHE A C 1
ATOM 635 O O . PHE A 1 80 ? -16.560 0.668 21.865 1.00 58.91 80 PHE A O 1
ATOM 642 N N . SER A 1 81 ? -17.578 2.510 21.096 1.00 48.38 81 SER A N 1
ATOM 643 C CA . SER A 1 81 ? -17.054 3.387 22.145 1.00 48.38 81 SER A CA 1
ATOM 644 C C . SER A 1 81 ? -17.729 3.054 23.486 1.00 48.38 81 SER A C 1
ATOM 646 O O . SER A 1 81 ? -18.845 3.495 23.753 1.00 48.38 81 SER A O 1
ATOM 648 N N . GLY A 1 82 ? -17.067 2.250 24.327 1.00 56.50 82 GLY A N 1
ATOM 649 C CA . GLY A 1 82 ? -17.439 2.063 25.737 1.00 56.50 82 GLY A CA 1
ATOM 650 C C . GLY A 1 82 ? -18.270 0.823 26.104 1.00 56.50 82 GLY A C 1
ATOM 651 O O . GLY A 1 82 ? -18.914 0.843 27.150 1.00 56.50 82 GLY A O 1
ATOM 652 N N . ARG A 1 83 ? -18.277 -0.261 25.309 1.00 52.41 83 ARG A N 1
ATOM 653 C CA . ARG A 1 83 ? -18.856 -1.557 25.743 1.00 52.41 83 ARG A CA 1
ATOM 654 C C . ARG A 1 83 ? -17.803 -2.646 25.916 1.00 52.41 83 ARG A C 1
ATOM 656 O O . ARG A 1 83 ? -16.812 -2.688 25.195 1.00 52.41 83 ARG A O 1
ATOM 663 N N . GLU A 1 84 ? -18.067 -3.526 26.879 1.00 54.75 84 GLU A N 1
ATOM 664 C CA . GLU A 1 84 ? -17.148 -4.559 27.349 1.00 54.75 84 GLU A CA 1
ATOM 665 C C . GLU A 1 84 ? -16.644 -5.500 26.246 1.00 54.75 84 GLU A C 1
ATOM 667 O O . GLU A 1 84 ? -17.336 -5.837 25.276 1.00 54.75 84 GLU A O 1
ATOM 672 N N . PHE A 1 85 ? -15.396 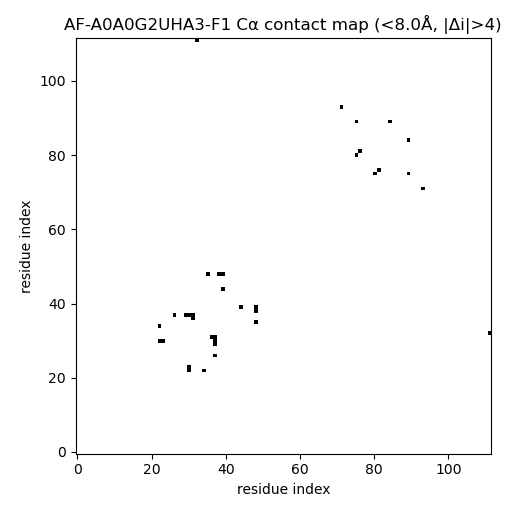-5.927 26.429 1.00 54.41 85 PHE A N 1
ATOM 673 C CA . PHE A 1 85 ? -14.628 -6.753 25.513 1.00 54.41 85 PHE A CA 1
ATOM 674 C C . PHE A 1 85 ? -15.282 -8.135 25.352 1.00 54.41 85 PHE A C 1
ATOM 676 O O . PHE A 1 85 ? -15.122 -9.015 26.190 1.00 54.41 85 PHE A O 1
ATOM 683 N N . SER A 1 86 ? -16.012 -8.353 24.257 1.00 60.81 86 SER A N 1
ATOM 684 C CA . SER A 1 86 ? -16.547 -9.677 23.912 1.00 60.81 86 SER A CA 1
ATOM 685 C C . SER A 1 86 ? -15.739 -10.301 22.777 1.00 60.81 86 SER A C 1
ATOM 687 O O . SER A 1 86 ? -15.643 -9.756 21.675 1.00 60.81 86 SER A O 1
ATOM 689 N N . TRP A 1 87 ? -15.154 -11.467 23.060 1.00 59.44 87 TRP A N 1
ATOM 690 C CA . TRP A 1 87 ? -14.309 -12.231 22.136 1.00 59.44 87 TRP A CA 1
ATOM 691 C C . TRP A 1 87 ? -15.042 -12.586 20.834 1.00 59.44 87 TRP A C 1
ATOM 693 O O . TRP A 1 87 ? -14.487 -12.456 19.747 1.00 59.44 87 TRP A O 1
ATOM 703 N N . THR A 1 88 ? -16.324 -12.946 20.934 1.00 67.56 88 THR A N 1
ATOM 704 C CA . THR A 1 88 ? -17.179 -13.293 19.790 1.00 67.56 88 THR A CA 1
ATOM 705 C C . THR A 1 88 ? -17.444 -12.107 18.866 1.00 67.56 88 THR A C 1
ATOM 707 O O . THR A 1 88 ? -17.357 -12.265 17.653 1.00 67.56 88 THR A O 1
ATOM 710 N N . ARG A 1 89 ? -17.697 -10.902 19.398 1.00 65.25 89 ARG A N 1
ATOM 711 C CA . ARG A 1 89 ? -17.912 -9.704 18.562 1.00 65.25 89 ARG A CA 1
ATOM 712 C C . ARG A 1 89 ? -16.621 -9.249 17.892 1.00 65.25 89 ARG A C 1
ATOM 714 O O . ARG A 1 89 ? -16.636 -8.933 16.707 1.00 65.25 89 ARG A O 1
ATOM 721 N N . HIS A 1 90 ? -15.505 -9.280 18.620 1.00 66.50 90 HIS A N 1
ATOM 722 C CA . HIS A 1 90 ? -14.191 -8.967 18.058 1.00 66.50 90 HIS A CA 1
ATOM 723 C C . HIS A 1 90 ? -13.795 -9.927 16.931 1.00 66.50 90 HIS A C 1
ATOM 725 O O . HIS A 1 90 ? -13.310 -9.477 15.894 1.00 66.50 90 HIS A O 1
ATOM 731 N N . MET A 1 91 ? -14.026 -11.231 17.111 1.00 69.06 91 MET A N 1
ATOM 732 C CA . MET A 1 91 ? -13.709 -12.240 16.100 1.00 69.06 91 MET A CA 1
ATOM 733 C C . MET A 1 91 ? -14.608 -12.104 14.860 1.00 69.06 91 MET A C 1
ATOM 735 O O . MET A 1 91 ? -14.107 -12.186 13.743 1.00 69.06 91 MET A O 1
ATOM 739 N N . LEU A 1 92 ? -15.904 -11.814 15.036 1.00 76.25 92 LEU A N 1
ATOM 740 C CA . LEU A 1 92 ? -16.855 -11.649 13.929 1.00 76.25 92 LEU A CA 1
ATOM 741 C C . LEU A 1 92 ? -16.575 -10.373 13.114 1.00 76.25 92 LEU A C 1
ATOM 743 O O . LEU A 1 92 ? -16.571 -10.423 11.888 1.00 76.25 92 LEU A O 1
ATOM 747 N N . ILE A 1 93 ? -16.250 -9.253 13.773 1.00 70.00 93 ILE A N 1
ATOM 748 C CA . ILE A 1 93 ? -15.856 -8.005 13.093 1.00 70.00 93 ILE A CA 1
ATOM 749 C C . ILE A 1 93 ? -14.535 -8.194 12.337 1.00 70.00 93 ILE A C 1
ATOM 751 O O . ILE A 1 93 ? -14.432 -7.799 11.178 1.00 70.00 93 ILE A O 1
ATOM 755 N N . ALA A 1 94 ? -13.541 -8.842 12.954 1.00 68.50 94 ALA A N 1
ATOM 756 C CA . ALA A 1 94 ? -12.278 -9.147 12.285 1.00 68.50 94 ALA A CA 1
ATOM 757 C C . ALA A 1 94 ? -12.488 -10.050 11.058 1.00 68.50 94 ALA A C 1
ATOM 759 O O . ALA A 1 94 ? -11.941 -9.762 9.995 1.00 68.50 94 ALA A O 1
ATOM 760 N N . ALA A 1 95 ? -13.319 -11.091 11.181 1.00 74.94 95 ALA A N 1
ATOM 761 C CA . ALA A 1 95 ? -13.667 -11.981 10.078 1.00 74.94 95 ALA A CA 1
ATOM 762 C C . ALA A 1 95 ? -14.410 -11.246 8.951 1.00 74.94 95 ALA A C 1
ATOM 764 O O . ALA A 1 95 ? -14.086 -11.448 7.785 1.00 74.94 95 ALA A O 1
ATOM 765 N N . ALA A 1 96 ? -15.350 -10.354 9.280 1.00 78.12 96 ALA A N 1
ATOM 766 C CA . ALA A 1 96 ? -16.082 -9.561 8.294 1.00 78.12 96 ALA A CA 1
ATOM 767 C C . ALA A 1 96 ? -15.169 -8.585 7.532 1.00 78.12 96 ALA A C 1
ATOM 769 O O . ALA A 1 96 ? -15.269 -8.485 6.312 1.00 78.12 96 ALA A O 1
ATOM 770 N N . ILE A 1 97 ? -14.244 -7.907 8.223 1.00 73.00 97 ILE A N 1
ATOM 771 C CA . ILE A 1 97 ? -13.271 -6.999 7.590 1.00 73.00 97 ILE A CA 1
ATOM 772 C C . ILE A 1 97 ? -12.312 -7.779 6.690 1.00 73.00 97 ILE A C 1
ATOM 774 O O . ILE A 1 97 ? -12.065 -7.361 5.561 1.00 73.00 97 ILE A O 1
ATOM 778 N N . LEU A 1 98 ? -11.792 -8.916 7.163 1.00 75.38 98 LEU A N 1
ATOM 779 C CA . LEU A 1 98 ? -10.943 -9.795 6.358 1.00 75.38 98 LEU A CA 1
ATOM 780 C C . LEU A 1 98 ? -11.687 -10.303 5.124 1.00 75.38 98 LEU A C 1
ATOM 782 O O . LEU A 1 98 ? -11.134 -10.242 4.029 1.00 75.38 98 LEU A O 1
ATOM 786 N N . ALA A 1 99 ? -12.933 -10.755 5.276 1.00 78.56 99 ALA A N 1
ATOM 787 C CA . ALA A 1 99 ? -13.759 -11.208 4.164 1.00 78.56 99 ALA A CA 1
ATOM 788 C C . ALA A 1 99 ? -14.013 -10.079 3.157 1.00 78.56 99 ALA A C 1
ATOM 790 O O . ALA A 1 99 ? -13.835 -10.292 1.965 1.00 78.56 99 ALA A O 1
ATOM 791 N N . PHE A 1 100 ? -14.348 -8.871 3.620 1.00 79.25 100 PHE A N 1
ATOM 792 C CA . PHE A 1 100 ? -14.556 -7.710 2.754 1.00 79.25 100 PHE A CA 1
ATOM 793 C C . PHE A 1 100 ? -13.279 -7.295 2.014 1.00 79.25 100 PHE A C 1
ATOM 795 O O . PHE A 1 100 ? -13.320 -7.044 0.815 1.00 79.25 100 PHE A O 1
ATOM 802 N N . ASN A 1 101 ? -12.134 -7.257 2.701 1.00 72.62 101 ASN A N 1
ATOM 803 C CA . ASN A 1 101 ? -10.860 -6.892 2.084 1.00 72.62 101 ASN A CA 1
ATOM 804 C C . ASN A 1 101 ? -10.425 -7.937 1.040 1.00 72.62 101 ASN A C 1
ATOM 806 O O . ASN A 1 101 ? -10.070 -7.569 -0.075 1.00 72.62 101 ASN A O 1
ATOM 810 N N . ASN A 1 102 ? -10.555 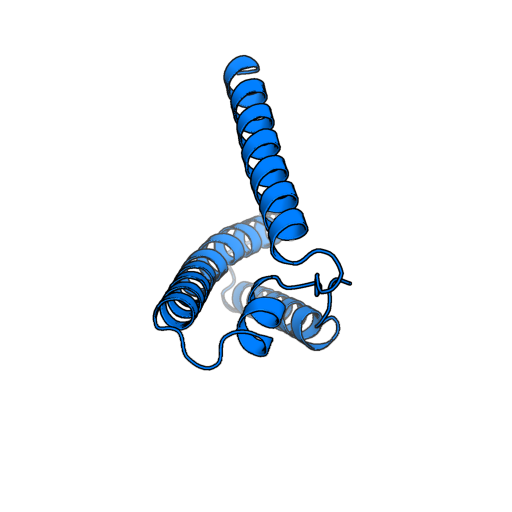-9.234 1.352 1.00 72.12 102 ASN A N 1
ATOM 811 C CA . ASN A 1 102 ? -10.300 -10.314 0.392 1.00 72.12 102 ASN A CA 1
ATOM 812 C C . ASN A 1 102 ? -11.273 -10.269 -0.794 1.00 72.12 102 ASN A C 1
ATOM 814 O O . ASN A 1 102 ? -10.844 -10.399 -1.935 1.00 72.12 102 ASN A O 1
ATOM 818 N N . MET A 1 103 ? -12.566 -10.040 -0.543 1.00 76.31 103 MET A N 1
ATOM 819 C CA . MET A 1 103 ? -13.576 -9.852 -1.587 1.00 76.31 103 MET A CA 1
ATOM 820 C C . MET A 1 103 ? -13.173 -8.699 -2.513 1.00 76.31 103 MET A C 1
ATOM 822 O O . MET A 1 103 ? -13.203 -8.858 -3.725 1.00 76.31 103 MET A O 1
ATOM 826 N N . LEU A 1 104 ? -12.732 -7.565 -1.966 1.00 72.69 104 LEU A N 1
ATOM 827 C CA . LEU A 1 104 ? -12.327 -6.396 -2.747 1.00 72.69 104 LEU A CA 1
ATOM 828 C C . LEU A 1 104 ? -11.090 -6.673 -3.612 1.00 72.69 104 LEU A C 1
ATOM 830 O O . LEU A 1 104 ? -11.097 -6.325 -4.788 1.00 72.69 104 LEU A O 1
ATOM 834 N N . VAL A 1 105 ? -10.076 -7.357 -3.073 1.00 65.81 105 VAL A N 1
ATOM 835 C CA . VAL A 1 105 ? -8.880 -7.770 -3.834 1.00 65.81 105 VAL A CA 1
ATOM 836 C C . VAL A 1 105 ? -9.235 -8.747 -4.961 1.00 65.81 105 VAL A C 1
ATOM 838 O O . VAL A 1 105 ? -8.688 -8.652 -6.054 1.00 65.81 105 VAL A O 1
ATOM 841 N N . ILE A 1 106 ? -10.168 -9.672 -4.717 1.00 70.38 106 ILE A N 1
ATOM 842 C CA . ILE A 1 106 ? -10.600 -10.661 -5.715 1.00 70.38 106 ILE A CA 1
ATOM 843 C C . ILE A 1 106 ? -11.472 -10.017 -6.803 1.00 70.38 106 ILE A C 1
ATOM 845 O O . ILE A 1 106 ? -11.315 -10.334 -7.980 1.00 70.38 106 ILE A O 1
ATOM 849 N N . PHE A 1 107 ? -12.399 -9.130 -6.429 1.00 65.75 107 PHE A N 1
ATOM 850 C CA . PHE A 1 107 ? -13.345 -8.511 -7.364 1.00 65.75 107 PHE A CA 1
ATOM 851 C C . PHE A 1 107 ? -12.767 -7.315 -8.122 1.00 65.75 107 PHE A C 1
ATOM 853 O O . PHE A 1 107 ? -13.220 -7.030 -9.229 1.00 65.75 107 PHE A O 1
ATOM 860 N N . VAL A 1 108 ? -11.770 -6.629 -7.562 1.00 58.31 108 VAL A N 1
ATOM 861 C CA . VAL A 1 108 ? -11.066 -5.520 -8.216 1.00 58.31 108 VAL A CA 1
ATOM 862 C C . VAL A 1 108 ? -9.582 -5.883 -8.330 1.00 58.31 108 VAL A C 1
ATOM 864 O O . VAL A 1 108 ? -8.749 -5.325 -7.617 1.00 58.31 108 VAL A O 1
ATOM 867 N N . PRO A 1 109 ? -9.226 -6.825 -9.224 1.00 55.84 109 PRO A N 1
ATOM 868 C CA . PRO A 1 109 ? -7.838 -7.247 -9.401 1.00 55.84 109 PRO A CA 1
ATOM 869 C C . PRO A 1 109 ? -6.981 -6.186 -10.103 1.00 55.84 109 PRO A C 1
ATOM 871 O O . PRO A 1 109 ? -5.763 -6.310 -10.140 1.00 55.84 109 PRO A O 1
ATOM 874 N N . THR A 1 110 ? -7.591 -5.148 -10.678 1.00 47.69 110 THR A N 1
ATOM 875 C CA . THR A 1 110 ? -6.883 -4.144 -11.473 1.00 47.69 110 THR A CA 1
ATOM 876 C C . THR A 1 110 ? -7.296 -2.742 -11.052 1.00 47.69 110 THR A C 1
ATOM 878 O O . THR A 1 110 ? -8.377 -2.272 -11.415 1.00 47.69 110 THR A O 1
ATOM 881 N N . ILE A 1 111 ? -6.413 -2.055 -10.327 1.00 50.44 111 ILE A N 1
ATOM 882 C CA . ILE A 1 111 ? -6.360 -0.593 -10.378 1.00 50.44 111 ILE A CA 1
ATOM 883 C C . ILE A 1 111 ? -5.781 -0.285 -11.761 1.00 50.44 111 ILE A C 1
ATOM 885 O O . ILE A 1 111 ? -4.590 -0.482 -11.987 1.00 50.44 111 ILE A O 1
ATOM 889 N N . ARG A 1 112 ? -6.656 0.043 -12.713 1.00 37.66 112 ARG A N 1
ATOM 890 C CA . ARG A 1 112 ? -6.259 0.476 -14.054 1.00 37.66 112 ARG A CA 1
ATOM 891 C C . ARG A 1 112 ? -5.986 1.971 -14.054 1.00 37.66 112 ARG A C 1
ATOM 893 O O . ARG A 1 112 ? -6.723 2.682 -13.334 1.00 37.66 112 ARG A O 1
#

Sequence (112 aa):
MQNVSNLSILTMLIMYMLSALFGYLTFYDNVEAELLHTFTKVYKFDTMLLLVRLAVLTAVTLTVPIVLFPIRSSITTLLFSGREFSWTRHMLIAAAILAFNNMLVIFVPTIR

Organism: Siniperca chuatsi (NCBI:txid119488)

Solvent-accessible surface area (backbone atoms only — not comparable to full-atom values): 6626 Å² total; per-residue (Å²): 113,64,72,61,51,54,49,53,52,52,50,52,49,52,55,52,49,51,52,52,50,54,52,42,74,74,40,66,91,56,74,48,101,45,70,68,59,39,47,54,75,74,48,84,83,49,72,66,60,54,50,50,51,53,52,50,53,50,50,50,63,58,45,53,58,64,54,50,51,56,50,52,52,50,51,48,49,72,78,46,74,87,65,82,93,47,70,68,59,55,51,51,52,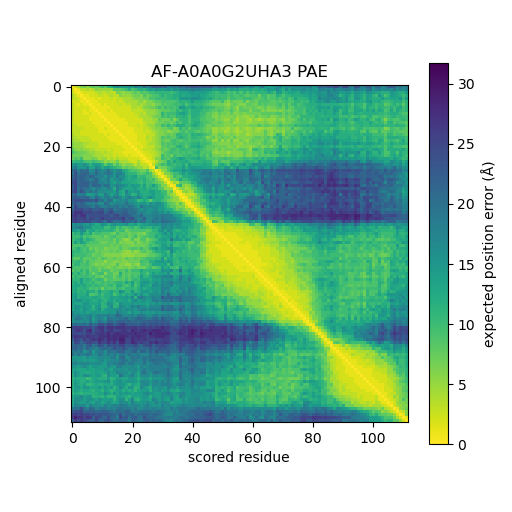51,50,51,52,50,49,50,53,51,48,46,52,69,76,52,76,66,93,124

Secondary structure (DSSP, 8-state):
-HHHHHHHHHHHHHHHHHHHHHHHHHHTT---SSHHHHHHHH-TT-HHHHHHHHHHHHHHHHHHHHHHHHHHHHHHHHH-TT----HHHHHHHHHHHHHHHHHHHHH-----

Foldseek 3Di:
DVVVVVVVVVVVVVVVVVVVVCLCVVQVPQDDPDSLVSCCVVDVDDPVSVVVVVVVVVVCVVVVVVVLVVVLVVVCCVVPVDDDDDPVVSVVVSVVVVVVVVVCCVVPVDPD

Mean predicted aligned error: 12.62 Å

InterPro domains:
  IPR013057 Amino acid transporter, transmembrane domain [PF01490] (1-110)

pLDDT: mean 70.99, std 13.59, range [37.66, 94.75]

Radius of gyration: 20.09 Å; Cα contacts (8 Å, |Δi|>4): 18; chains: 1; bounding box: 37×37×53 Å